Protein AF-Q9LEN7-F1 (afdb_monomer)

Nearest PDB structures (foldseek):
  1y0j-assembly1_B  TM=7.696E-01  e=2.208E+00  Drosophila melanogaster
  8opt-assembly1_A  TM=6.603E-01  e=2.537E+00  Homo sapiens
  8ops-assembly1_A  TM=6.119E-01  e=2.914E+00  Homo sapiens
  8qpe-assembly1_r  TM=5.234E-01  e=2.208E+00  Homo sapiens
  8ost-assembly1_A  TM=6.270E-01  e=5.828E+00  Homo sapiens

Sequence (65 aa):
PKQNKCNTCDVSFEDAKLYREHHKSEWHKHNMKRKTRQLPPLTEEECMADLELVESKSDLKDYSF

Solvent-accessible surface area (backbone atoms only — not comparable to full-atom values): 3919 Å² total; per-residue (Å²): 132,89,79,33,56,41,86,62,50,78,41,79,39,96,39,68,65,56,39,58,52,45,71,71,33,66,63,46,54,50,20,48,57,29,45,77,68,74,40,79,54,50,50,72,68,54,38,53,53,52,49,56,54,49,56,68,57,51,70,68,69,80,73,71,130

Radius of gyration: 14.51 Å; Cα contacts (8 Å, |Δi|>4): 49; chains: 1; bounding box: 55×19×23 Å

InterPro domains:
  IPR013087 Zinc finger C2H2-type [PS00028] (6-28)
  IPR036236 Zinc finger C2H2 superfamily [SSF57667] (3-50)
  IPR040025 Zinc finger protein 622/Rei1/Reh1 [PTHR13182] (5-47)

Mean predicted aligned error: 8.13 Å

Secondary structure (DSSP, 8-state):
---EEETTTTEEESSHHHHHHHTTSHHHHHHHHHHHTTPPPPPHHHHHHHHHHHHHHHTTSS---

pLDDT: mean 79.54, std 12.87, range [47.06, 90.25]

Organism: Cicer arietinum (NCBI:txid3827)

Foldseek 3Di:
DPFLADPLQRDTDPDVVVSVVVCVDVLSVVSVVCVVVVHHRDHPVRSVVVVVVVVVVVVVVVPDD

Structure (mmCIF, N/CA/C/O backbone):
data_AF-Q9LEN7-F1
#
_entry.id   AF-Q9LEN7-F1
#
loop_
_atom_site.group_PDB
_atom_site.id
_atom_site.type_symbol
_atom_site.label_atom_id
_atom_site.label_alt_id
_atom_site.label_comp_id
_atom_site.label_asym_id
_atom_site.label_entity_id
_atom_site.label_seq_id
_atom_site.pdbx_PDB_ins_code
_atom_site.Cartn_x
_atom_site.Cartn_y
_atom_site.Cartn_z
_atom_site.occupancy
_atom_site.B_iso_or_equiv
_atom_site.auth_seq_id
_atom_site.auth_comp_id
_atom_site.auth_asym_id
_atom_site.auth_atom_id
_atom_site.pdbx_PDB_model_num
ATOM 1 N N . PRO A 1 1 ? -22.084 -1.325 4.370 1.00 50.47 1 PRO A N 1
ATOM 2 C CA . PRO A 1 1 ? -20.703 -1.413 4.903 1.00 50.47 1 PRO A CA 1
ATOM 3 C C . PRO A 1 1 ? -19.666 -1.004 3.843 1.00 50.47 1 PRO A C 1
ATOM 5 O O . PRO A 1 1 ? -19.539 -1.666 2.817 1.00 50.47 1 PRO A O 1
ATOM 8 N N . LYS A 1 2 ? -18.988 0.131 4.043 1.00 57.91 2 LYS A N 1
ATOM 9 C CA . LYS A 1 2 ? -17.939 0.606 3.128 1.00 57.91 2 LYS A CA 1
ATOM 10 C C . LYS A 1 2 ? -16.745 -0.349 3.234 1.00 57.91 2 LYS A C 1
ATOM 12 O O . LYS A 1 2 ? -16.103 -0.390 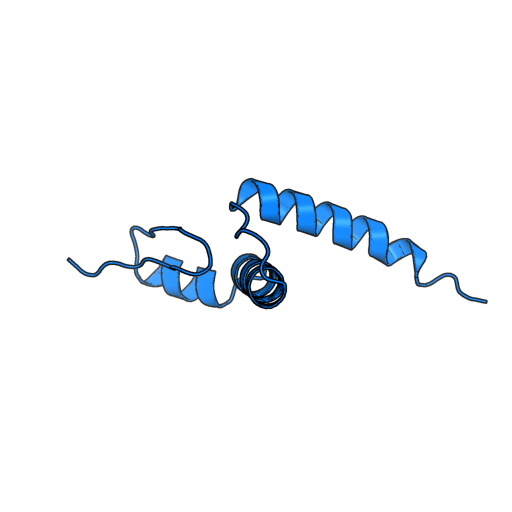4.273 1.00 57.91 2 LYS A O 1
ATOM 17 N N . GLN A 1 3 ? -16.506 -1.161 2.204 1.00 71.19 3 GLN A N 1
ATOM 18 C CA . GLN A 1 3 ? -15.348 -2.056 2.174 1.00 71.19 3 GLN A CA 1
ATOM 19 C C . GLN A 1 3 ? -14.116 -1.247 1.764 1.00 71.19 3 GLN A C 1
ATOM 21 O O . GLN A 1 3 ? -13.939 -0.936 0.588 1.00 71.19 3 GLN A O 1
ATOM 26 N N . ASN A 1 4 ? -13.277 -0.897 2.735 1.00 84.06 4 ASN A N 1
ATOM 27 C CA . ASN A 1 4 ? -12.020 -0.189 2.508 1.00 84.06 4 ASN A CA 1
ATOM 28 C C . ASN A 1 4 ? -10.921 -1.218 2.210 1.00 84.06 4 ASN A C 1
ATOM 30 O O . ASN A 1 4 ? -10.028 -1.431 3.020 1.00 84.06 4 ASN A O 1
ATOM 34 N N . LYS A 1 5 ? -11.031 -1.933 1.087 1.00 88.00 5 LYS A N 1
ATOM 35 C CA . LYS A 1 5 ? -10.094 -3.001 0.711 1.00 88.00 5 LYS A CA 1
ATOM 36 C C . LYS A 1 5 ? -9.247 -2.610 -0.493 1.00 88.00 5 LYS A C 1
ATOM 38 O O . LYS A 1 5 ? -9.753 -2.001 -1.437 1.00 88.00 5 LYS A O 1
ATOM 43 N N . CYS A 1 6 ? -7.971 -2.975 -0.482 1.00 88.50 6 CYS A N 1
ATOM 44 C CA . CYS A 1 6 ? -7.076 -2.793 -1.617 1.00 88.50 6 CYS A CA 1
ATOM 45 C C . CYS A 1 6 ? -6.822 -4.134 -2.311 1.00 88.50 6 CYS A C 1
ATOM 47 O O . CYS A 1 6 ? -6.050 -4.947 -1.822 1.00 88.50 6 CYS A O 1
ATOM 49 N N . ASN A 1 7 ? -7.399 -4.329 -3.501 1.00 84.88 7 ASN A N 1
ATOM 50 C CA . ASN A 1 7 ? -7.199 -5.553 -4.297 1.00 84.88 7 ASN A CA 1
ATOM 51 C C . ASN A 1 7 ? -5.763 -5.701 -4.842 1.00 84.88 7 ASN A C 1
ATOM 53 O O . ASN A 1 7 ? -5.402 -6.741 -5.377 1.00 84.88 7 ASN A O 1
ATOM 57 N N . THR A 1 8 ? -4.956 -4.636 -4.816 1.00 85.25 8 THR A N 1
ATOM 58 C CA . THR A 1 8 ? -3.550 -4.704 -5.249 1.00 85.25 8 THR A CA 1
ATOM 59 C C . THR A 1 8 ? -2.657 -5.281 -4.160 1.00 85.25 8 THR A C 1
ATOM 61 O O . THR A 1 8 ? -1.647 -5.879 -4.494 1.00 85.25 8 THR A O 1
ATOM 64 N N . CYS A 1 9 ? -3.021 -5.105 -2.891 1.00 87.19 9 CYS A N 1
ATOM 65 C CA . CYS A 1 9 ? -2.233 -5.556 -1.741 1.00 87.19 9 CYS A CA 1
ATOM 66 C C . CYS A 1 9 ? -2.961 -6.632 -0.920 1.00 87.19 9 CYS A C 1
ATOM 68 O O . CYS A 1 9 ? -2.509 -6.968 0.163 1.00 87.19 9 CYS A O 1
ATOM 70 N N . ASP A 1 10 ? -4.107 -7.106 -1.420 1.00 85.75 10 ASP A N 1
ATOM 71 C CA . ASP A 1 10 ? -5.007 -8.083 -0.793 1.00 85.75 10 ASP A CA 1
ATOM 72 C C . ASP A 1 10 ? -5.323 -7.813 0.691 1.00 85.75 10 ASP A C 1
ATOM 74 O O . ASP A 1 10 ? -5.436 -8.713 1.513 1.00 85.75 10 ASP A O 1
ATOM 78 N N . VAL A 1 11 ? -5.480 -6.533 1.042 1.00 86.06 11 VAL A N 1
ATOM 79 C CA . VAL A 1 11 ? -5.668 -6.092 2.431 1.00 86.06 11 VAL A CA 1
ATOM 80 C C . VAL A 1 11 ? -6.999 -5.381 2.620 1.00 86.06 11 VAL A C 1
ATOM 82 O O . VAL A 1 11 ? -7.453 -4.609 1.766 1.00 86.06 11 VAL A O 1
ATOM 85 N N . SER A 1 12 ? -7.623 -5.619 3.767 1.00 88.69 12 SER A N 1
ATOM 86 C CA . SER A 1 12 ? -8.826 -4.931 4.222 1.00 88.69 12 SER A CA 1
ATOM 87 C C . SER A 1 12 ? -8.502 -4.014 5.394 1.00 88.69 12 SER A C 1
ATOM 89 O O . SER A 1 12 ? -7.938 -4.461 6.385 1.00 88.69 12 SER A O 1
ATOM 91 N N . PHE A 1 13 ? -8.911 -2.753 5.298 1.00 87.44 13 PHE A N 1
ATOM 92 C CA . PHE A 1 13 ? -8.790 -1.778 6.375 1.00 87.44 13 PHE A CA 1
ATOM 93 C C . PHE A 1 13 ? -10.123 -1.613 7.104 1.00 87.44 13 PHE A C 1
ATOM 95 O O . PHE A 1 13 ? -11.184 -1.570 6.473 1.00 87.44 13 PHE A O 1
ATOM 102 N N . GLU A 1 14 ? -10.062 -1.447 8.423 1.00 86.00 14 GLU A N 1
ATOM 103 C CA . GLU A 1 14 ? -11.231 -1.104 9.243 1.00 86.00 14 GLU A CA 1
ATOM 104 C C . GLU A 1 14 ? -11.719 0.321 8.939 1.00 86.00 14 GLU A C 1
ATOM 106 O O . GLU A 1 14 ? -12.919 0.569 8.814 1.00 86.00 14 GLU A O 1
ATOM 111 N N . ASP A 1 15 ? -10.783 1.237 8.674 1.00 88.75 15 ASP A N 1
ATOM 112 C CA . ASP A 1 15 ? -11.060 2.655 8.470 1.00 88.75 15 ASP A CA 1
ATOM 113 C C . ASP A 1 15 ? -10.756 3.160 7.058 1.00 88.75 15 ASP A C 1
ATOM 115 O O . ASP A 1 15 ? -9.758 2.818 6.418 1.00 88.75 15 ASP A O 1
ATOM 119 N N . ALA A 1 16 ? -11.590 4.094 6.592 1.00 87.88 16 ALA A N 1
ATOM 120 C CA . ALA A 1 16 ? -11.387 4.751 5.300 1.00 87.88 16 ALA A CA 1
ATOM 121 C C . ALA A 1 16 ? -10.154 5.669 5.316 1.00 87.88 16 ALA A C 1
ATOM 123 O O . ALA A 1 16 ? -9.573 5.952 4.265 1.00 87.88 16 ALA A O 1
ATOM 124 N N . LYS A 1 17 ? -9.754 6.137 6.507 1.00 89.38 17 LYS A N 1
ATOM 125 C CA . LYS A 1 17 ? -8.528 6.911 6.712 1.00 89.38 17 LYS A CA 1
ATOM 126 C C . LYS A 1 17 ? -7.297 6.046 6.435 1.00 89.38 17 LYS A C 1
ATOM 128 O O . LYS A 1 17 ? -6.499 6.421 5.581 1.00 89.38 17 LYS A O 1
ATOM 133 N N . LEU A 1 18 ? -7.228 4.860 7.045 1.00 88.25 18 LEU A N 1
ATOM 134 C CA . LEU A 1 18 ? -6.146 3.895 6.835 1.00 88.25 18 LEU A CA 1
ATOM 135 C C . LEU A 1 18 ? -6.027 3.488 5.363 1.00 88.25 18 LEU A C 1
ATOM 137 O O . LEU A 1 18 ? -4.934 3.505 4.813 1.00 88.25 18 LEU A O 1
ATOM 141 N N . TYR A 1 19 ? -7.146 3.237 4.678 1.00 88.94 19 TYR A N 1
ATOM 142 C CA . TYR A 1 19 ? -7.124 2.927 3.243 1.00 88.94 19 TYR A CA 1
ATOM 143 C C . TYR A 1 19 ? -6.525 4.050 2.383 1.00 88.94 19 TYR A C 1
ATOM 145 O O . TYR A 1 19 ? -5.760 3.784 1.454 1.00 88.94 19 TYR A O 1
ATOM 153 N N . ARG A 1 20 ? -6.836 5.317 2.693 1.00 88.88 20 ARG A N 1
ATOM 154 C CA . ARG A 1 20 ? -6.246 6.472 1.996 1.00 88.88 20 ARG A CA 1
ATOM 155 C C . ARG A 1 20 ? -4.757 6.632 2.296 1.00 88.88 20 ARG A C 1
ATOM 157 O O . ARG A 1 20 ? -4.016 7.023 1.396 1.00 88.88 20 ARG A O 1
ATOM 164 N N . GLU A 1 21 ? -4.334 6.363 3.529 1.00 90.25 21 GLU A N 1
ATOM 165 C CA . GLU A 1 21 ? -2.919 6.388 3.916 1.00 90.25 21 GLU A CA 1
ATOM 166 C C . GLU A 1 21 ? -2.143 5.256 3.238 1.00 90.25 21 GLU A C 1
ATOM 168 O O . GLU A 1 21 ? -1.121 5.514 2.605 1.00 90.25 21 GLU A O 1
ATOM 173 N N . HIS A 1 22 ? -2.689 4.038 3.225 1.00 89.56 22 HIS A N 1
ATOM 174 C CA . HIS A 1 22 ? -2.127 2.902 2.500 1.00 89.56 22 HIS A CA 1
ATOM 175 C C . HIS A 1 22 ? -1.917 3.207 1.015 1.00 89.56 22 HIS A C 1
ATOM 177 O O . HIS A 1 22 ? -0.837 2.964 0.489 1.00 89.56 22 HIS A O 1
ATOM 183 N N . HIS A 1 23 ? -2.911 3.797 0.342 1.00 87.62 23 HIS A N 1
ATOM 184 C CA . HIS A 1 23 ? -2.805 4.156 -1.078 1.00 87.62 23 HIS A CA 1
ATOM 185 C C . HIS A 1 23 ? -1.647 5.125 -1.386 1.00 87.62 23 HIS A C 1
ATOM 187 O O . HIS A 1 23 ? -1.218 5.223 -2.536 1.00 87.62 23 HIS A O 1
ATOM 193 N N . LYS A 1 24 ? -1.157 5.857 -0.376 1.00 88.12 24 LYS A N 1
ATOM 194 C CA . LYS A 1 24 ? 0.003 6.753 -0.470 1.00 88.12 24 LYS A CA 1
ATOM 195 C C . LYS A 1 24 ? 1.309 6.113 0.014 1.00 88.12 24 LYS A C 1
ATOM 197 O O . LYS A 1 24 ? 2.366 6.667 -0.279 1.00 88.12 24 LYS A O 1
ATOM 202 N N . SER A 1 25 ? 1.234 4.990 0.725 1.00 87.81 25 SER A N 1
ATOM 203 C CA . SER A 1 25 ? 2.382 4.278 1.284 1.00 87.81 25 SER A CA 1
ATOM 204 C C . SER A 1 25 ? 3.239 3.624 0.198 1.00 87.81 25 SER A C 1
ATOM 206 O O . SER A 1 25 ? 2.757 3.256 -0.881 1.00 87.81 25 SER A O 1
ATOM 208 N N . GLU A 1 26 ? 4.523 3.441 0.502 1.00 86.88 26 GLU A N 1
ATOM 209 C CA . GLU A 1 26 ? 5.463 2.737 -0.369 1.00 86.88 26 GLU A CA 1
ATOM 210 C C . GLU A 1 26 ? 5.071 1.270 -0.563 1.00 86.88 26 GLU A C 1
ATOM 212 O O . GLU A 1 26 ? 5.265 0.743 -1.656 1.00 86.88 26 GLU A O 1
ATOM 217 N N . TRP A 1 27 ? 4.405 0.643 0.414 1.00 88.31 27 TRP A N 1
ATOM 218 C CA . TRP A 1 27 ? 3.886 -0.720 0.271 1.00 88.31 27 TRP A CA 1
ATOM 219 C C . TRP A 1 27 ? 2.949 -0.865 -0.933 1.00 88.31 27 TRP A C 1
ATOM 221 O O . TRP A 1 27 ? 3.119 -1.761 -1.7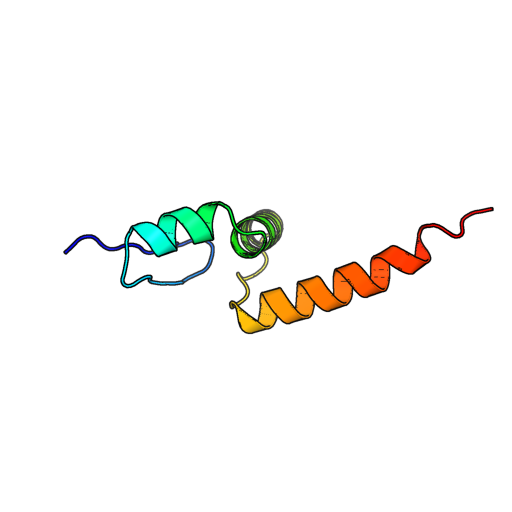63 1.00 88.31 27 TRP A O 1
ATOM 231 N N . HIS A 1 28 ? 2.007 0.071 -1.096 1.00 89.94 28 HIS A N 1
ATOM 232 C CA . HIS A 1 28 ? 1.090 0.068 -2.233 1.00 89.94 28 HIS A CA 1
ATOM 233 C C . HIS A 1 28 ? 1.833 0.235 -3.561 1.00 89.94 28 HIS A C 1
ATOM 235 O O . HIS A 1 28 ? 1.562 -0.481 -4.527 1.00 89.94 28 HIS A O 1
ATOM 241 N N . LYS A 1 29 ? 2.802 1.155 -3.617 1.00 88.81 29 LYS A N 1
ATOM 242 C CA . LYS A 1 29 ? 3.622 1.381 -4.816 1.00 88.81 29 LYS A CA 1
ATOM 243 C C . LYS A 1 29 ? 4.475 0.157 -5.151 1.00 88.81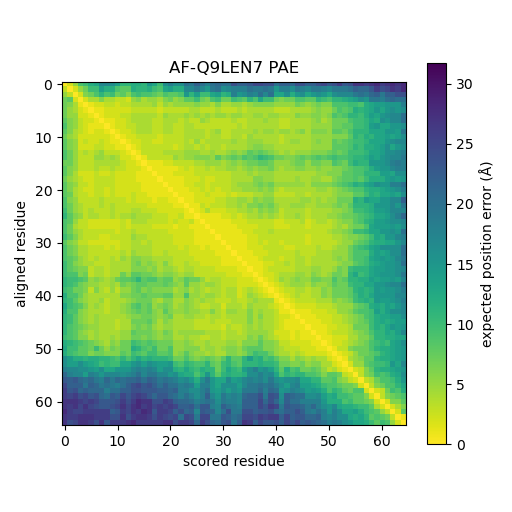 29 LYS A C 1
ATOM 245 O O . LYS A 1 29 ? 4.605 -0.183 -6.328 1.00 88.81 29 LYS A O 1
ATOM 250 N N . HIS A 1 30 ? 5.030 -0.513 -4.145 1.00 87.56 30 HIS A N 1
ATOM 251 C CA . HIS A 1 30 ? 5.862 -1.704 -4.310 1.00 87.56 30 HIS A CA 1
ATOM 252 C C . HIS A 1 30 ? 5.048 -2.883 -4.829 1.00 87.56 30 HIS A C 1
ATOM 254 O O . HIS A 1 30 ? 5.408 -3.492 -5.837 1.00 87.56 30 HIS A O 1
ATOM 260 N N . ASN A 1 31 ? 3.884 -3.132 -4.229 1.00 89.94 31 ASN A N 1
ATOM 261 C CA . ASN A 1 31 ? 2.951 -4.141 -4.715 1.00 89.94 31 ASN A CA 1
ATOM 262 C C . ASN A 1 31 ? 2.421 -3.828 -6.110 1.00 89.94 31 ASN A C 1
ATOM 264 O O . ASN A 1 31 ? 2.303 -4.732 -6.934 1.00 89.94 31 ASN A O 1
ATOM 268 N N . MET A 1 32 ? 2.187 -2.555 -6.438 1.00 88.69 32 MET A N 1
ATOM 269 C CA . MET A 1 32 ? 1.814 -2.167 -7.797 1.00 88.69 32 MET A CA 1
ATOM 270 C C . MET A 1 32 ? 2.938 -2.476 -8.804 1.00 88.69 32 MET A C 1
ATOM 272 O O . MET A 1 32 ? 2.662 -3.016 -9.875 1.00 88.69 32 MET A O 1
ATOM 276 N N . LYS A 1 33 ? 4.205 -2.200 -8.456 1.00 87.44 33 LYS A N 1
ATOM 277 C CA . LYS A 1 33 ? 5.379 -2.559 -9.276 1.00 87.44 33 LYS A CA 1
ATOM 278 C C . LYS A 1 33 ? 5.566 -4.075 -9.404 1.00 87.44 33 LYS A C 1
ATOM 280 O O . LYS A 1 33 ? 5.988 -4.552 -10.453 1.00 87.44 33 LYS A O 1
ATOM 285 N N . ARG A 1 34 ? 5.267 -4.852 -8.361 1.00 88.38 34 ARG A N 1
ATOM 286 C CA . ARG A 1 34 ? 5.264 -6.323 -8.433 1.00 88.38 34 ARG A CA 1
ATOM 287 C C . ARG A 1 34 ? 4.157 -6.820 -9.356 1.00 88.38 34 ARG A C 1
ATOM 289 O O . ARG A 1 34 ? 4.424 -7.618 -10.252 1.00 88.38 34 ARG A O 1
ATOM 296 N N . LYS A 1 35 ? 2.955 -6.262 -9.225 1.00 85.75 35 LYS A N 1
ATOM 297 C CA . LYS A 1 35 ? 1.796 -6.598 -10.053 1.00 85.75 35 LYS A CA 1
ATOM 298 C C . LYS A 1 35 ? 2.031 -6.321 -11.538 1.00 85.75 35 LYS A C 1
ATOM 300 O O . LYS A 1 35 ? 1.683 -7.161 -12.363 1.00 85.75 35 LYS A O 1
ATOM 305 N N . THR A 1 36 ? 2.668 -5.205 -11.905 1.00 86.69 36 THR A N 1
ATOM 306 C CA . THR A 1 36 ? 3.049 -4.944 -13.310 1.00 86.69 36 THR A CA 1
ATOM 307 C C . THR A 1 36 ? 4.078 -5.940 -13.842 1.00 86.69 36 THR A C 1
ATOM 309 O O . THR A 1 36 ? 4.105 -6.210 -15.039 1.00 86.69 36 THR A O 1
ATOM 312 N N . ARG A 1 37 ? 4.884 -6.544 -12.963 1.00 87.88 37 ARG A N 1
ATOM 313 C CA . ARG A 1 37 ? 5.800 -7.647 -13.291 1.00 87.88 37 ARG A CA 1
ATOM 314 C C . ARG A 1 37 ? 5.134 -9.027 -13.200 1.00 87.88 37 ARG A C 1
ATOM 316 O O . ARG A 1 37 ? 5.841 -10.023 -13.296 1.00 87.88 37 ARG A O 1
ATOM 323 N N . GLN A 1 38 ? 3.806 -9.088 -13.037 1.00 84.38 38 GLN A N 1
ATOM 324 C CA . GLN A 1 38 ? 3.020 -10.319 -12.847 1.00 84.38 38 GLN A CA 1
ATOM 325 C C . GLN A 1 38 ? 3.473 -11.149 -11.634 1.00 84.38 38 GLN A C 1
ATOM 327 O O . GLN A 1 38 ? 3.297 -12.364 -11.597 1.00 84.38 38 GLN A O 1
ATOM 332 N N . LEU A 1 39 ? 4.064 -10.489 -10.638 1.00 84.75 39 LEU A N 1
ATOM 333 C CA . LEU A 1 39 ? 4.455 -11.106 -9.378 1.00 84.75 39 LEU A CA 1
ATOM 334 C C . LEU A 1 39 ? 3.303 -11.026 -8.369 1.00 84.75 39 LEU A C 1
ATOM 336 O O . LEU A 1 39 ? 2.505 -10.081 -8.432 1.00 84.75 39 LEU A O 1
ATOM 340 N N . PRO A 1 40 ? 3.221 -11.989 -7.434 1.00 83.50 40 PRO A N 1
ATOM 341 C CA . PRO A 1 40 ? 2.231 -11.948 -6.371 1.00 83.50 40 PRO A CA 1
ATOM 342 C C . PRO A 1 40 ? 2.418 -10.691 -5.505 1.00 83.50 40 PRO A C 1
ATOM 344 O O . PRO A 1 40 ? 3.555 -10.229 -5.324 1.00 83.50 40 PRO A O 1
ATOM 347 N N . PRO A 1 41 ? 1.317 -10.114 -4.995 1.00 83.25 41 PRO A N 1
ATOM 348 C 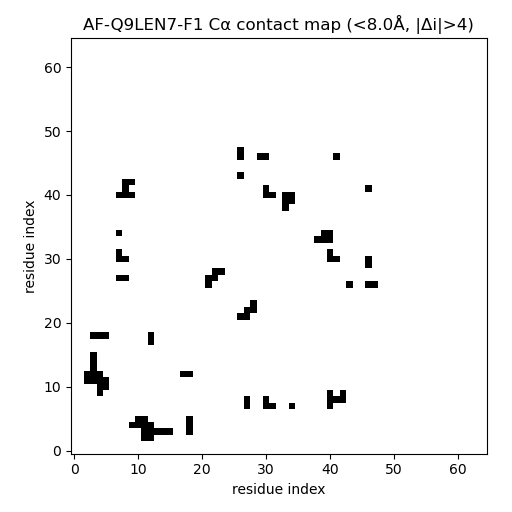CA . PRO A 1 41 ? 1.405 -9.053 -4.010 1.00 83.25 41 PRO A CA 1
ATOM 349 C C . PRO A 1 41 ? 2.014 -9.606 -2.722 1.00 83.25 4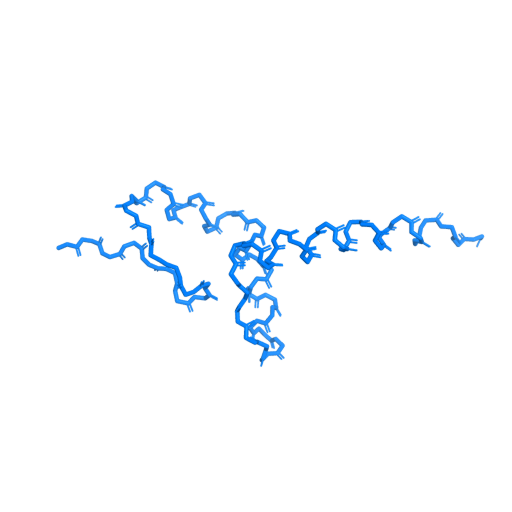1 PRO A C 1
ATOM 351 O O . PRO A 1 41 ? 1.703 -10.720 -2.311 1.00 83.25 41 PRO A O 1
ATOM 354 N N . LEU A 1 42 ? 2.888 -8.819 -2.114 1.00 85.00 42 LEU A N 1
ATOM 355 C CA . LEU A 1 42 ? 3.462 -9.093 -0.808 1.00 85.00 42 LEU A CA 1
ATOM 356 C C . LEU A 1 42 ? 2.538 -8.606 0.299 1.00 85.00 42 LEU A C 1
ATOM 358 O O . LEU A 1 42 ? 1.884 -7.560 0.162 1.00 85.00 42 LEU A O 1
ATOM 362 N N . THR A 1 43 ? 2.572 -9.310 1.425 1.00 86.62 43 THR A N 1
ATOM 363 C CA . THR A 1 43 ? 1.974 -8.816 2.667 1.00 86.62 43 THR A CA 1
ATOM 364 C C . THR A 1 43 ? 2.727 -7.590 3.191 1.00 86.62 43 THR A C 1
ATOM 366 O O . THR A 1 43 ? 3.748 -7.172 2.634 1.00 86.62 43 THR A O 1
ATOM 369 N N . GLU A 1 44 ? 2.199 -6.960 4.240 1.00 83.12 44 GLU A N 1
ATOM 370 C CA . G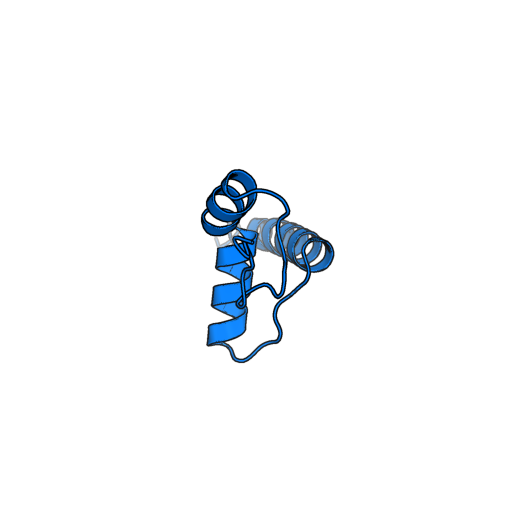LU A 1 44 ? 2.864 -5.822 4.873 1.00 83.12 44 GLU A CA 1
ATOM 371 C C . GLU A 1 44 ? 4.240 -6.229 5.422 1.00 83.12 44 GLU A C 1
ATOM 373 O O . GLU A 1 44 ? 5.222 -5.533 5.166 1.00 83.12 44 GLU A O 1
ATOM 378 N N . GLU A 1 45 ? 4.341 -7.392 6.076 1.00 83.75 45 GLU A N 1
ATOM 379 C CA . GLU A 1 45 ? 5.603 -7.891 6.632 1.00 83.75 45 GLU A CA 1
ATOM 380 C C . GLU A 1 45 ? 6.625 -8.189 5.536 1.00 83.75 45 GLU A C 1
ATOM 382 O O . GLU A 1 45 ? 7.778 -7.764 5.620 1.00 83.75 45 GLU A O 1
ATOM 387 N 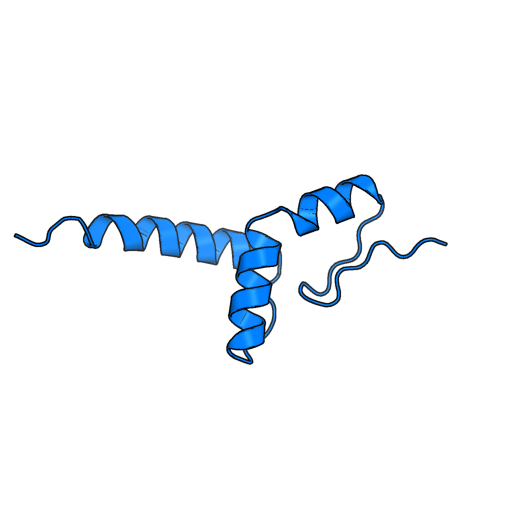N . GLU A 1 46 ? 6.198 -8.880 4.477 1.00 85.69 46 GLU A N 1
ATOM 388 C CA . GLU A 1 46 ? 7.075 -9.195 3.355 1.00 85.69 46 GLU A CA 1
ATOM 389 C C . GLU A 1 46 ? 7.529 -7.928 2.630 1.00 85.69 46 GLU A C 1
ATOM 391 O O . GLU A 1 46 ? 8.688 -7.828 2.233 1.00 85.69 46 GLU A O 1
ATOM 396 N N . CYS A 1 47 ? 6.645 -6.943 2.450 1.00 85.88 47 CYS A N 1
ATOM 397 C CA . CYS A 1 47 ? 7.033 -5.695 1.812 1.00 85.88 47 CYS A CA 1
ATOM 398 C C . CYS A 1 47 ? 7.999 -4.886 2.672 1.00 85.88 47 CYS A C 1
ATOM 400 O O . CYS A 1 47 ? 8.924 -4.303 2.113 1.00 85.88 47 CYS A O 1
ATOM 402 N N . MET A 1 48 ? 7.799 -4.828 3.990 1.00 84.00 48 MET A N 1
ATOM 403 C CA . MET A 1 48 ? 8.748 -4.160 4.883 1.00 84.00 48 MET A CA 1
ATOM 404 C C . MET A 1 48 ? 10.126 -4.816 4.785 1.00 84.00 48 MET A C 1
ATOM 406 O O . MET A 1 48 ? 11.103 -4.116 4.537 1.00 84.00 48 MET A O 1
ATOM 410 N N . ALA A 1 49 ? 10.190 -6.149 4.834 1.00 85.38 49 ALA A N 1
ATOM 411 C CA . ALA A 1 49 ? 11.444 -6.879 4.668 1.00 85.38 49 ALA A CA 1
ATOM 412 C C . ALA A 1 49 ? 12.097 -6.630 3.292 1.00 85.38 49 ALA A C 1
ATOM 414 O O . ALA A 1 49 ? 13.303 -6.418 3.192 1.00 85.38 49 ALA A O 1
ATOM 415 N N . ASP A 1 50 ? 11.314 -6.625 2.209 1.00 81.88 50 ASP A N 1
ATOM 416 C CA . ASP A 1 50 ? 11.820 -6.388 0.851 1.00 81.88 50 ASP A CA 1
ATOM 417 C C . ASP A 1 50 ? 12.329 -4.940 0.686 1.00 81.88 50 ASP A C 1
ATOM 419 O O . ASP A 1 50 ? 13.345 -4.723 0.028 1.00 81.88 50 ASP A O 1
ATOM 423 N N . LEU A 1 51 ? 11.681 -3.957 1.324 1.00 78.62 51 LEU A N 1
ATOM 424 C CA . LEU A 1 51 ? 12.128 -2.560 1.348 1.00 78.62 51 LEU A CA 1
ATOM 425 C C . LEU A 1 51 ? 13.436 -2.388 2.135 1.00 78.62 51 LEU A C 1
ATOM 427 O O . LEU A 1 51 ? 14.351 -1.757 1.609 1.00 78.62 51 LEU A O 1
ATOM 431 N N . GLU A 1 52 ? 13.579 -3.008 3.312 1.00 78.81 52 GLU A N 1
ATOM 432 C CA . GLU A 1 52 ? 14.836 -2.998 4.086 1.00 78.81 52 GLU A CA 1
ATOM 433 C C . GLU A 1 52 ? 16.007 -3.596 3.289 1.00 78.81 52 GLU A C 1
ATOM 435 O O . GLU A 1 52 ? 17.129 -3.076 3.287 1.00 78.81 52 GLU A O 1
ATOM 440 N N . LEU A 1 53 ? 15.740 -4.675 2.546 1.00 72.94 53 LEU A N 1
ATOM 441 C CA . LEU A 1 53 ? 16.728 -5.306 1.673 1.00 72.94 53 LEU A CA 1
ATOM 442 C C . LEU A 1 53 ? 17.081 -4.440 0.457 1.00 72.94 53 LEU A C 1
ATOM 444 O O . LEU A 1 53 ? 18.232 -4.462 0.014 1.00 72.94 53 LEU A O 1
ATOM 448 N N . VAL A 1 54 ? 16.120 -3.702 -0.108 1.00 67.62 54 VAL A N 1
ATOM 449 C CA . VAL A 1 54 ? 16.357 -2.772 -1.225 1.00 67.62 54 VAL A CA 1
ATOM 450 C C . VAL A 1 54 ? 17.180 -1.569 -0.768 1.00 67.62 54 VAL A C 1
ATOM 452 O O . VAL A 1 54 ? 18.109 -1.190 -1.485 1.00 67.62 54 VAL A O 1
ATOM 455 N N . GLU A 1 55 ? 16.896 -1.018 0.414 1.00 60.81 55 GLU A N 1
ATOM 456 C CA . GLU A 1 55 ? 17.660 0.085 1.012 1.00 60.81 55 GLU A CA 1
ATOM 457 C C . GLU A 1 55 ? 19.118 -0.341 1.229 1.00 60.81 55 GLU A C 1
ATOM 459 O O . GLU A 1 55 ? 20.032 0.270 0.676 1.00 60.81 55 GLU A O 1
ATOM 464 N N . SER A 1 56 ? 19.319 -1.516 1.832 1.00 59.91 56 SER A N 1
ATOM 465 C CA . SER A 1 56 ? 20.645 -2.112 2.049 1.00 59.91 56 SER A CA 1
ATOM 466 C C . SER A 1 56 ? 21.406 -2.441 0.752 1.00 59.91 56 SER A C 1
ATOM 468 O O . SER A 1 56 ? 22.629 -2.568 0.752 1.00 59.91 56 SER A O 1
ATOM 470 N N . LYS A 1 57 ? 20.708 -2.616 -0.380 1.00 55.84 57 LYS A N 1
ATOM 471 C CA . LYS A 1 57 ? 21.332 -2.836 -1.700 1.00 55.84 57 LYS A CA 1
ATOM 472 C C . LYS A 1 57 ? 21.669 -1.534 -2.424 1.00 55.84 57 LYS A C 1
ATOM 474 O O . LYS A 1 57 ? 22.422 -1.574 -3.400 1.00 55.84 57 LYS A O 1
ATOM 479 N N . SER A 1 58 ? 21.077 -0.416 -2.010 1.00 51.84 58 SER A N 1
ATOM 480 C CA . SER A 1 58 ? 21.264 0.880 -2.658 1.00 51.84 58 SER A CA 1
ATOM 481 C C . SER A 1 58 ? 22.586 1.550 -2.271 1.00 51.84 58 SER A C 1
ATOM 483 O O . SER A 1 58 ? 23.189 2.186 -3.134 1.00 51.84 58 SER A O 1
ATOM 485 N N . ASP A 1 59 ? 23.124 1.264 -1.080 1.00 54.59 59 ASP A N 1
ATOM 486 C CA . ASP A 1 59 ? 24.440 1.745 -0.623 1.00 54.59 59 ASP A CA 1
ATOM 487 C C . ASP A 1 59 ? 25.628 1.257 -1.472 1.00 54.59 59 ASP A C 1
ATOM 489 O O . ASP A 1 59 ? 26.689 1.874 -1.477 1.00 54.59 59 ASP A O 1
AT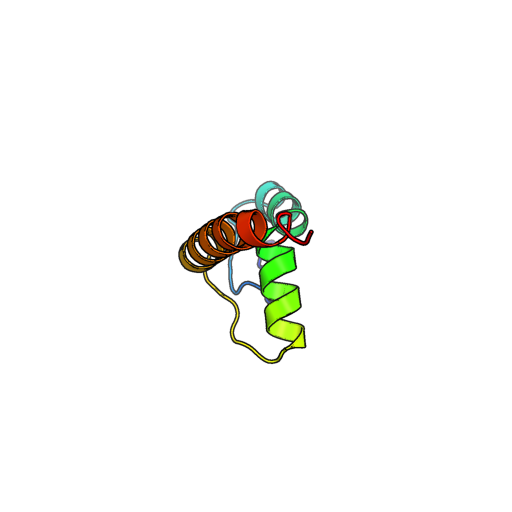OM 493 N N . LEU A 1 60 ? 25.473 0.182 -2.254 1.00 59.78 60 LEU A N 1
ATOM 494 C CA . LEU A 1 60 ? 26.556 -0.310 -3.115 1.00 59.78 60 LEU A CA 1
ATOM 495 C C . LEU A 1 60 ? 26.604 0.372 -4.496 1.00 59.78 60 LEU A C 1
ATOM 497 O O . LEU A 1 60 ? 27.518 0.102 -5.273 1.00 59.78 60 LEU A O 1
ATOM 501 N N . LYS A 1 61 ? 25.621 1.217 -4.844 1.00 52.81 61 LYS A N 1
ATOM 502 C CA . LYS A 1 61 ? 25.562 1.876 -6.165 1.00 52.81 61 LYS A CA 1
ATOM 503 C C . LYS A 1 61 ? 26.183 3.271 -6.212 1.00 52.81 61 LYS A C 1
ATOM 505 O O . LYS A 1 61 ? 26.335 3.787 -7.314 1.00 52.81 61 LYS A O 1
ATOM 510 N N . ASP A 1 62 ? 26.588 3.834 -5.075 1.00 52.34 62 ASP A N 1
ATOM 511 C CA . ASP A 1 62 ? 27.307 5.119 -5.018 1.00 52.34 62 ASP A CA 1
ATOM 512 C C . ASP A 1 62 ? 28.841 4.957 -5.007 1.00 52.34 62 ASP A C 1
ATOM 514 O O . ASP A 1 62 ? 29.581 5.916 -4.842 1.00 52.34 62 ASP A O 1
ATOM 518 N N . TYR A 1 63 ? 29.354 3.740 -5.218 1.00 55.16 63 TYR A N 1
ATOM 519 C CA . TYR A 1 63 ? 30.790 3.496 -5.388 1.00 55.16 63 TYR A CA 1
ATOM 520 C C . TYR A 1 63 ? 31.101 3.001 -6.802 1.00 55.16 63 TYR A C 1
ATOM 522 O O . TYR A 1 63 ? 31.669 1.929 -7.012 1.00 55.16 63 TYR A O 1
ATOM 530 N N . SER A 1 64 ? 30.698 3.792 -7.795 1.00 61.50 64 SER A N 1
ATOM 531 C CA . SER A 1 64 ? 31.301 3.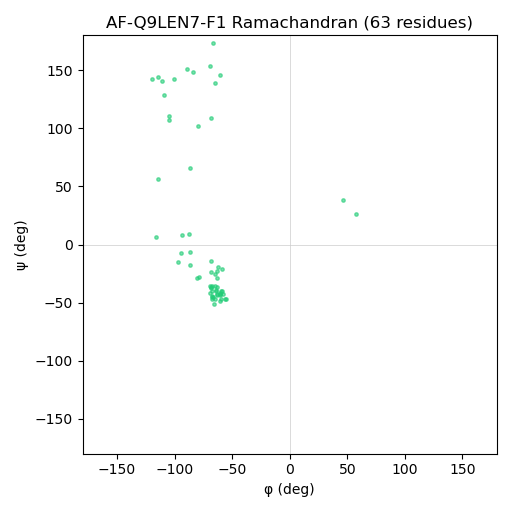737 -9.125 1.00 61.50 64 SER A CA 1
ATOM 532 C C . SER A 1 64 ? 32.212 4.950 -9.292 1.00 61.50 64 SER A C 1
ATOM 534 O O . SER A 1 64 ? 31.740 6.081 -9.338 1.00 61.50 64 SER A O 1
ATOM 536 N N . PHE A 1 65 ? 33.508 4.635 -9.318 1.00 47.06 65 PHE A N 1
ATOM 537 C CA . PHE A 1 65 ? 34.671 5.448 -9.684 1.00 47.06 65 PHE A CA 1
ATOM 538 C C . PHE A 1 65 ? 34.452 6.368 -10.894 1.00 47.06 65 PHE A C 1
ATOM 540 O O . PHE A 1 65 ? 33.828 5.901 -11.877 1.00 47.06 65 PHE A O 1
#